Protein AF-A0AAU3TDC4-F1 (afdb_monomer_lite)

pLDDT: mean 90.81, std 10.54, range [56.94, 98.12]

Foldseek 3Di:
DWQDWDFDAAQNFGKIWIFFQQQKIFIDRPVDPPDTQDIDRRPFGFNDWDADNNQWIWTQGPVGIDIDGDDDDDD

Sequence (75 aa):
MVGAIRVIDVRGVATLIAADQHGLMRVWDLARPGSWTTEIHIGSGINGFTVDHAGRVCVATDMGVVALSLTEVRP

Secondary structure (DSSP, 8-state):
-EEEEEEEEETTEEEEEEEETTSEEEEEETTSTT-EEEEEE-SS-EEEEEE-TT-EEEEEESS-EEEEE------

Radius of gyration: 11.84 Å; chains: 1; bounding box: 23×24×34 Å

Structure (mmCIF, N/CA/C/O backbone):
data_AF-A0AAU3TDC4-F1
#
_entry.id   AF-A0AAU3TDC4-F1
#
loop_
_atom_site.group_PDB
_atom_site.id
_atom_site.type_symbol
_atom_site.label_atom_id
_atom_site.label_alt_id
_atom_site.label_comp_id
_atom_site.label_asym_id
_atom_site.label_entity_id
_atom_site.label_seq_id
_atom_site.pdbx_PDB_ins_code
_atom_site.Cartn_x
_atom_site.Cartn_y
_atom_site.Cartn_z
_atom_site.occupancy
_atom_site.B_iso_or_equiv
_atom_site.auth_seq_id
_atom_site.auth_comp_id
_atom_site.auth_asym_id
_atom_site.auth_atom_id
_atom_site.pdbx_PDB_model_num
ATOM 1 N N . MET A 1 1 ? 3.640 13.290 -6.244 1.00 84.25 1 MET A N 1
ATOM 2 C CA . MET A 1 1 ? 2.174 13.137 -6.431 1.00 84.25 1 MET A CA 1
ATOM 3 C C . MET A 1 1 ? 1.794 11.716 -6.058 1.00 84.25 1 MET A C 1
ATOM 5 O O . MET A 1 1 ? 2.477 10.804 -6.511 1.00 84.25 1 MET A O 1
ATOM 9 N N . VAL A 1 2 ? 0.761 11.523 -5.234 1.00 90.31 2 VAL A N 1
ATOM 10 C CA . VAL A 1 2 ? 0.279 10.171 -4.900 1.00 90.31 2 VAL A CA 1
ATOM 11 C C . VAL A 1 2 ? -0.286 9.529 -6.167 1.00 90.31 2 VAL A C 1
ATOM 13 O O . VAL A 1 2 ? -1.171 10.103 -6.798 1.00 90.31 2 VAL A O 1
ATOM 16 N N . GLY A 1 3 ? 0.262 8.377 -6.551 1.00 93.00 3 GLY A N 1
ATOM 17 C CA . GLY A 1 3 ? -0.114 7.654 -7.770 1.00 93.00 3 GLY A CA 1
ATOM 18 C C . GLY A 1 3 ? -1.072 6.494 -7.509 1.00 93.00 3 GLY A C 1
ATOM 19 O O . GLY A 1 3 ? -1.852 6.128 -8.384 1.00 93.00 3 GLY A O 1
ATOM 20 N N . ALA A 1 4 ? -1.055 5.932 -6.299 1.00 95.69 4 ALA A N 1
ATOM 21 C CA . ALA A 1 4 ? -1.922 4.825 -5.924 1.00 95.69 4 ALA A CA 1
ATOM 22 C C . ALA A 1 4 ? -2.303 4.889 -4.440 1.00 95.69 4 ALA A C 1
ATOM 24 O O . ALA A 1 4 ? -1.470 5.187 -3.586 1.00 95.69 4 ALA A O 1
ATOM 25 N N . ILE A 1 5 ? -3.563 4.565 -4.141 1.00 96.50 5 ILE A N 1
ATOM 26 C CA . ILE A 1 5 ? -4.094 4.408 -2.781 1.00 96.50 5 ILE A CA 1
ATOM 27 C C . ILE A 1 5 ? -4.900 3.111 -2.725 1.00 96.50 5 ILE A C 1
ATOM 29 O O . ILE A 1 5 ? -5.655 2.804 -3.654 1.00 96.50 5 ILE A O 1
ATOM 33 N N . ARG A 1 6 ? -4.754 2.347 -1.643 1.00 96.81 6 ARG A N 1
ATOM 34 C CA . ARG A 1 6 ? -5.564 1.163 -1.339 1.00 96.81 6 ARG A CA 1
ATOM 35 C C . ARG A 1 6 ? -5.969 1.180 0.126 1.00 96.81 6 ARG A C 1
ATOM 37 O O . ARG A 1 6 ? -5.178 1.564 0.981 1.00 96.81 6 ARG A O 1
ATOM 44 N N . VAL A 1 7 ? -7.191 0.736 0.391 1.00 96.00 7 VAL A N 1
ATOM 45 C CA . VAL A 1 7 ? -7.669 0.417 1.736 1.00 96.00 7 VAL A CA 1
ATOM 46 C C . VAL A 1 7 ? -7.996 -1.065 1.746 1.00 96.00 7 VAL A C 1
ATOM 48 O O . VAL A 1 7 ? -8.705 -1.540 0.859 1.00 96.00 7 VAL A O 1
ATOM 51 N N . ILE A 1 8 ? -7.438 -1.795 2.701 1.00 96.31 8 ILE A N 1
ATOM 52 C CA . ILE A 1 8 ? -7.609 -3.241 2.820 1.00 96.31 8 ILE A CA 1
ATOM 53 C C . ILE A 1 8 ? -7.522 -3.652 4.289 1.00 96.31 8 ILE A C 1
ATOM 55 O O . ILE A 1 8 ? -6.844 -3.009 5.087 1.00 96.31 8 ILE A O 1
ATOM 59 N N . ASP A 1 9 ? -8.194 -4.739 4.644 1.00 94.69 9 ASP A N 1
ATOM 60 C CA . ASP A 1 9 ? -7.944 -5.416 5.910 1.00 94.69 9 ASP A CA 1
ATOM 61 C C . ASP A 1 9 ? -6.638 -6.221 5.830 1.00 94.69 9 ASP A C 1
ATOM 63 O O . ASP A 1 9 ? -6.551 -7.171 5.048 1.00 94.69 9 ASP A O 1
ATOM 67 N N . VAL A 1 10 ? -5.634 -5.845 6.625 1.00 93.31 10 VAL A N 1
ATOM 68 C CA . VAL A 1 10 ? -4.393 -6.610 6.800 1.00 93.31 10 VAL A CA 1
ATOM 69 C C . VAL A 1 10 ? -4.405 -7.205 8.198 1.00 93.31 10 VAL A C 1
ATOM 71 O O . VAL A 1 10 ? -4.263 -6.484 9.182 1.00 93.31 10 VAL A O 1
ATOM 74 N N . ARG A 1 11 ? -4.553 -8.530 8.292 1.00 92.19 11 ARG A N 1
ATOM 75 C CA . ARG A 1 11 ? -4.597 -9.273 9.564 1.00 92.19 11 ARG A CA 1
ATOM 76 C C . ARG A 1 11 ? -5.602 -8.690 10.577 1.00 92.19 11 ARG A C 1
ATOM 78 O O . ARG A 1 11 ? -5.297 -8.609 11.764 1.00 92.19 11 ARG A O 1
ATOM 85 N N . GLY A 1 12 ? -6.790 -8.293 10.120 1.00 91.00 12 GLY A N 1
ATOM 86 C CA . GLY A 1 12 ? -7.838 -7.716 10.967 1.00 91.00 12 GLY A CA 1
ATOM 87 C C . GLY A 1 12 ? -7.688 -6.216 11.244 1.00 91.00 12 GLY A C 1
ATOM 88 O O . GLY A 1 12 ? -8.460 -5.670 12.032 1.00 91.00 12 GLY A O 1
ATOM 89 N N . VAL A 1 13 ? -6.692 -5.549 10.648 1.00 89.81 13 VAL A N 1
ATOM 90 C CA . VAL A 1 13 ? -6.472 -4.104 10.782 1.00 89.81 13 VAL A CA 1
ATOM 91 C C . VAL A 1 13 ? -6.855 -3.407 9.483 1.00 89.81 13 VAL A C 1
ATOM 93 O O . VAL A 1 13 ? -6.242 -3.634 8.434 1.00 89.81 13 VAL A O 1
ATOM 96 N N . ALA A 1 14 ? -7.836 -2.505 9.559 1.00 93.00 14 ALA A N 1
ATOM 97 C CA . ALA A 1 14 ? -8.195 -1.619 8.458 1.00 93.00 14 ALA A CA 1
ATOM 98 C C . ALA A 1 14 ? -6.998 -0.717 8.114 1.00 93.00 14 ALA A C 1
ATOM 100 O O . ALA A 1 14 ? -6.688 0.236 8.825 1.0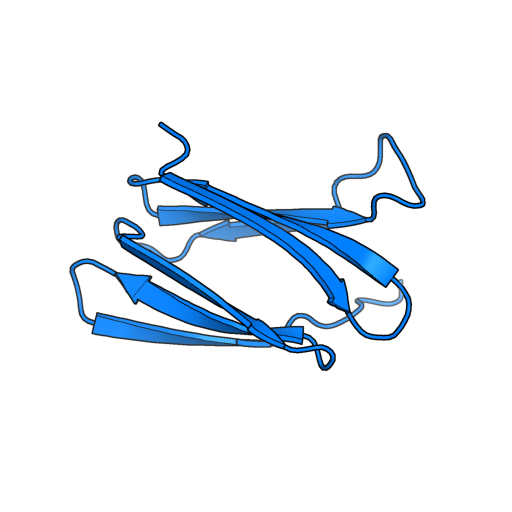0 93.00 14 ALA A O 1
ATOM 101 N N . THR A 1 15 ? -6.314 -1.040 7.022 1.00 92.75 15 THR A N 1
ATOM 102 C CA . THR A 1 15 ? -5.030 -0.448 6.652 1.00 92.75 15 THR A CA 1
ATOM 103 C C . THR A 1 15 ? -5.185 0.390 5.394 1.00 92.75 15 THR A C 1
ATOM 105 O O . THR A 1 15 ? -5.675 -0.096 4.372 1.00 92.75 15 THR A O 1
ATOM 108 N N . LEU A 1 16 ? -4.736 1.643 5.443 1.00 94.88 16 LEU A N 1
ATOM 109 C CA . LEU A 1 16 ? -4.565 2.481 4.259 1.00 94.88 16 LEU A CA 1
ATOM 110 C C . LEU A 1 16 ? -3.107 2.433 3.818 1.00 94.88 16 LEU A C 1
ATOM 112 O O . LEU A 1 16 ? -2.201 2.623 4.624 1.00 94.88 16 LEU A O 1
ATOM 116 N N . ILE A 1 17 ? -2.884 2.207 2.527 1.00 95.75 17 ILE A N 1
ATOM 117 C CA . ILE A 1 17 ? -1.567 2.271 1.898 1.00 95.75 17 ILE A CA 1
ATOM 118 C C . ILE A 1 17 ? -1.636 3.291 0.770 1.00 95.75 17 ILE A C 1
ATOM 120 O O . ILE A 1 17 ? -2.511 3.205 -0.094 1.00 95.75 17 ILE A O 1
ATOM 124 N N . ALA A 1 18 ? -0.712 4.243 0.765 1.00 96.38 18 ALA A N 1
ATOM 125 C CA . ALA A 1 18 ? -0.539 5.189 -0.329 1.00 96.38 18 ALA A CA 1
ATOM 126 C C . ALA A 1 18 ? 0.894 5.121 -0.846 1.00 96.38 18 ALA A C 1
ATOM 128 O O . ALA A 1 18 ? 1.832 4.985 -0.063 1.00 96.38 18 ALA A O 1
ATOM 129 N N . ALA A 1 19 ? 1.051 5.231 -2.158 1.00 97.38 19 ALA A N 1
ATOM 130 C CA . ALA A 1 19 ? 2.343 5.212 -2.823 1.00 97.38 19 ALA A CA 1
ATOM 131 C C . ALA A 1 19 ? 2.458 6.366 -3.818 1.00 97.38 19 ALA A C 1
ATOM 133 O O . ALA A 1 19 ? 1.473 6.759 -4.458 1.00 97.38 19 ALA A O 1
ATOM 134 N N . ASP A 1 20 ? 3.666 6.903 -3.951 1.00 96.19 20 ASP A N 1
ATOM 135 C CA . ASP A 1 20 ? 3.967 7.980 -4.882 1.00 96.19 20 ASP A CA 1
ATOM 136 C C . ASP A 1 20 ? 5.056 7.632 -5.902 1.00 96.19 20 ASP A C 1
ATOM 138 O O . ASP A 1 20 ? 5.812 6.667 -5.784 1.00 96.19 20 ASP A O 1
ATOM 142 N N . GLN A 1 21 ? 5.131 8.478 -6.926 1.00 95.88 21 GLN A N 1
ATOM 143 C CA . GLN A 1 21 ? 6.082 8.345 -8.027 1.00 95.88 21 GLN A CA 1
ATOM 144 C C . GLN A 1 21 ? 7.536 8.667 -7.637 1.00 95.88 21 GLN A C 1
ATOM 146 O O . GLN A 1 21 ? 8.422 8.586 -8.479 1.00 95.88 21 GLN A O 1
ATOM 151 N N . HIS A 1 22 ? 7.811 9.031 -6.381 1.00 95.50 22 HIS A N 1
ATOM 152 C CA . HIS A 1 22 ? 9.170 9.260 -5.878 1.00 95.50 22 HIS A CA 1
ATOM 153 C C . HIS A 1 22 ? 9.713 8.058 -5.100 1.00 95.50 22 HIS A C 1
ATOM 155 O O . HIS A 1 22 ? 10.823 8.115 -4.571 1.00 95.50 22 HIS A O 1
ATOM 161 N N . GLY A 1 23 ? 8.955 6.963 -5.038 1.00 96.44 23 GLY A N 1
ATOM 162 C CA . GLY A 1 23 ? 9.391 5.747 -4.368 1.00 96.44 23 GLY A CA 1
ATOM 163 C C . GLY A 1 23 ? 9.035 5.681 -2.898 1.00 96.44 23 GLY A C 1
ATOM 164 O O . GLY A 1 23 ? 9.609 4.863 -2.178 1.00 96.44 23 GLY A O 1
ATOM 165 N N . LEU A 1 24 ? 8.107 6.522 -2.444 1.00 96.38 24 LEU A N 1
ATOM 166 C CA . LEU A 1 24 ? 7.649 6.520 -1.069 1.00 96.38 24 LEU A CA 1
ATOM 167 C C . LEU A 1 24 ? 6.307 5.804 -0.951 1.00 96.38 24 LEU A C 1
ATOM 169 O O . L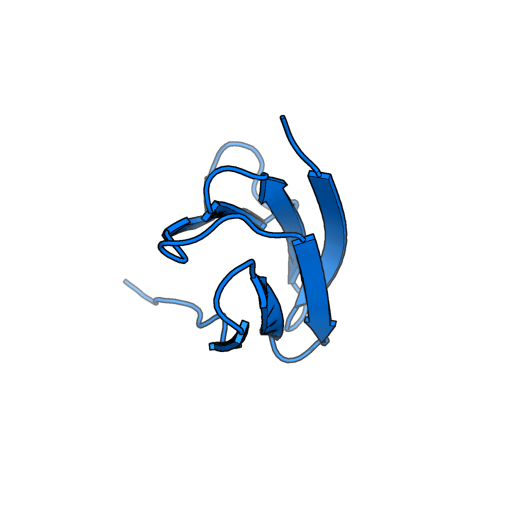EU A 1 24 ? 5.317 6.183 -1.581 1.00 96.38 24 LEU A O 1
ATOM 173 N N . MET A 1 25 ? 6.278 4.778 -0.105 1.00 96.56 25 MET A N 1
ATOM 174 C CA . MET A 1 25 ? 5.065 4.099 0.330 1.00 96.56 25 MET A CA 1
ATOM 175 C C . MET A 1 25 ? 4.821 4.389 1.808 1.00 96.56 25 MET A C 1
ATOM 177 O O . MET A 1 25 ? 5.732 4.335 2.629 1.00 96.56 25 MET A O 1
ATOM 181 N N . ARG A 1 26 ? 3.573 4.685 2.152 1.00 94.44 26 ARG A N 1
ATOM 182 C CA . ARG A 1 26 ? 3.144 5.018 3.508 1.00 94.44 26 ARG A CA 1
ATOM 183 C C . ARG A 1 26 ? 1.981 4.140 3.914 1.00 94.44 26 ARG A C 1
ATOM 185 O O . ARG A 1 26 ? 1.099 3.873 3.094 1.00 94.44 26 ARG A O 1
ATOM 192 N N . VAL A 1 27 ? 1.994 3.711 5.170 1.00 93.75 27 VAL A N 1
ATOM 193 C CA . VAL A 1 27 ? 1.017 2.775 5.726 1.00 93.75 27 VAL A CA 1
ATOM 194 C C . VAL A 1 27 ? 0.414 3.366 6.995 1.00 93.75 27 VAL A C 1
ATOM 196 O O . VAL A 1 27 ? 1.135 3.853 7.870 1.00 93.75 27 VAL A O 1
ATOM 199 N N . TRP A 1 28 ? -0.911 3.311 7.089 1.00 92.75 28 TRP A N 1
ATOM 200 C CA . TRP A 1 28 ? -1.680 3.798 8.227 1.00 92.75 28 TRP A CA 1
ATOM 201 C C . TRP A 1 28 ? -2.638 2.725 8.734 1.00 92.75 28 TRP A C 1
ATOM 203 O O . TRP A 1 28 ? -3.365 2.119 7.947 1.00 92.75 28 TRP A O 1
ATOM 213 N N . ASP A 1 29 ? -2.697 2.575 10.054 1.00 90.12 29 ASP A N 1
ATOM 214 C CA . ASP A 1 29 ? -3.797 1.931 10.770 1.00 90.12 29 ASP A CA 1
ATOM 215 C C . ASP A 1 29 ? -4.959 2.930 10.906 1.00 90.12 29 ASP A C 1
ATOM 217 O O . ASP A 1 29 ? -4.856 3.944 11.602 1.00 90.12 29 ASP A O 1
ATOM 221 N N . LEU A 1 30 ? -6.078 2.655 10.236 1.00 90.06 30 LEU A N 1
ATOM 222 C CA . LEU A 1 30 ? -7.261 3.515 10.269 1.00 90.06 30 LEU A CA 1
ATOM 223 C C . LEU A 1 30 ? -8.062 3.394 11.572 1.00 90.06 30 LEU A C 1
ATOM 225 O O . LEU A 1 30 ? -8.862 4.281 11.866 1.00 90.06 30 LEU A O 1
ATOM 229 N N . ALA A 1 31 ? -7.857 2.338 12.364 1.00 85.12 31 ALA A N 1
ATOM 230 C CA . ALA A 1 31 ? -8.481 2.199 13.677 1.00 85.12 31 ALA A CA 1
ATOM 231 C C . ALA A 1 31 ? -7.805 3.085 14.739 1.00 85.12 31 ALA A C 1
ATOM 233 O O . ALA A 1 31 ? -8.393 3.342 15.791 1.00 85.12 31 ALA A O 1
ATOM 234 N N . ARG A 1 32 ? -6.587 3.577 14.471 1.00 80.75 32 ARG A N 1
ATOM 235 C CA . ARG A 1 32 ? -5.806 4.444 15.371 1.00 80.75 32 ARG A CA 1
ATOM 236 C C . ARG A 1 32 ? -5.435 5.768 14.689 1.00 80.75 32 ARG A C 1
ATOM 238 O O . ARG A 1 32 ? -4.257 6.015 14.414 1.00 80.75 32 ARG A O 1
ATOM 245 N N . PRO A 1 33 ? -6.420 6.644 14.415 1.00 64.94 33 PRO A N 1
ATOM 246 C CA . PRO A 1 33 ? -6.172 7.916 13.746 1.00 64.94 33 PRO A CA 1
ATOM 247 C C . PRO A 1 33 ? -5.154 8.769 14.522 1.00 64.94 33 PRO A C 1
ATOM 249 O O . PRO A 1 33 ? -5.280 8.960 15.729 1.00 64.94 33 PRO A O 1
ATOM 252 N N . GLY A 1 34 ? -4.134 9.277 13.821 1.00 61.94 34 GLY A N 1
ATOM 253 C CA . GLY A 1 34 ? -3.048 10.093 14.391 1.00 61.94 34 GLY A CA 1
ATOM 254 C C . GLY A 1 34 ? -1.740 9.341 14.668 1.00 61.94 34 GLY A C 1
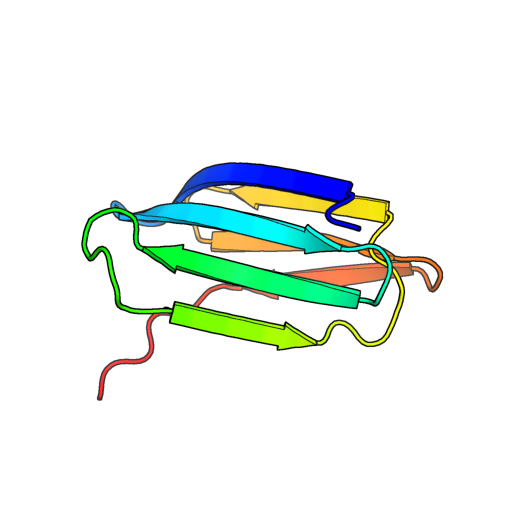ATOM 255 O O . GLY A 1 34 ? -0.717 9.977 14.901 1.00 61.94 34 GLY A O 1
ATOM 256 N N . SER A 1 35 ? -1.745 8.010 14.581 1.00 62.84 35 SER A N 1
ATOM 257 C CA . SER A 1 35 ? -0.547 7.170 14.619 1.00 62.84 35 SER A CA 1
ATOM 258 C C . SER A 1 35 ? -0.154 6.800 13.193 1.00 62.84 35 SER A C 1
ATOM 260 O O . SER A 1 35 ? -0.902 6.117 12.492 1.00 62.84 35 SER A O 1
ATOM 262 N N . TRP A 1 36 ? 1.001 7.266 12.726 1.00 59.25 36 TRP A N 1
ATOM 263 C CA . TRP A 1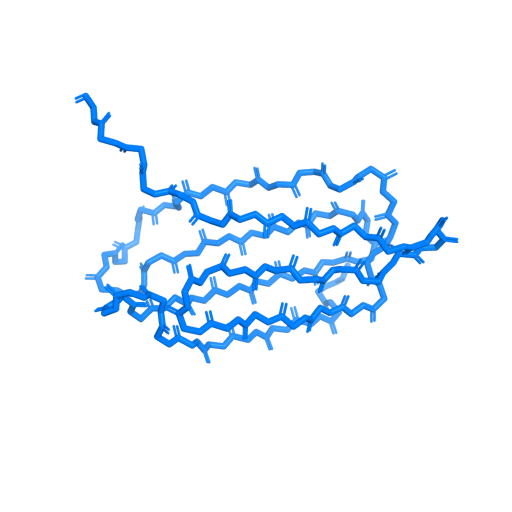 36 ? 1.547 6.741 11.484 1.00 59.25 36 TRP A CA 1
ATOM 264 C C . TRP A 1 36 ? 2.248 5.424 11.749 1.00 59.25 36 TRP A C 1
ATOM 266 O O . TRP A 1 36 ? 3.040 5.332 12.685 1.00 59.25 36 TRP A O 1
ATOM 276 N N . THR A 1 37 ? 1.962 4.407 10.942 1.00 73.31 37 THR A N 1
ATOM 277 C CA . THR A 1 37 ? 2.514 3.081 11.204 1.00 73.31 37 THR A CA 1
ATOM 278 C C . THR A 1 37 ? 3.934 2.983 10.665 1.00 73.31 37 THR A C 1
ATOM 280 O O . THR A 1 37 ? 4.824 2.559 11.396 1.00 73.31 37 THR A O 1
ATOM 283 N N . THR A 1 38 ? 4.172 3.379 9.405 1.00 87.38 38 THR A N 1
ATOM 284 C CA . THR A 1 38 ? 5.514 3.320 8.803 1.00 87.38 38 THR A CA 1
ATOM 285 C C . THR A 1 38 ? 5.620 4.063 7.461 1.00 87.38 38 THR A C 1
ATOM 287 O O . THR A 1 38 ? 4.635 4.195 6.723 1.00 87.38 38 THR A O 1
ATOM 290 N N . GLU A 1 39 ? 6.844 4.486 7.129 1.00 92.69 39 GLU A N 1
ATOM 291 C CA . GLU A 1 39 ? 7.279 4.843 5.775 1.00 92.69 39 GLU A CA 1
ATOM 292 C C . GLU A 1 39 ? 8.230 3.792 5.230 1.00 92.69 39 GLU A C 1
ATOM 294 O O . GLU A 1 39 ? 9.143 3.332 5.915 1.00 92.69 39 GLU A O 1
ATOM 299 N N . ILE A 1 40 ? 8.058 3.477 3.954 1.00 94.31 40 ILE A N 1
ATOM 300 C CA . ILE A 1 40 ? 8.903 2.545 3.231 1.00 94.31 40 ILE A CA 1
ATOM 301 C C . ILE A 1 40 ? 9.444 3.269 2.002 1.00 94.31 40 ILE A C 1
ATOM 303 O O . ILE A 1 40 ? 8.699 3.618 1.083 1.00 94.31 40 ILE A O 1
ATOM 307 N N . HIS A 1 41 ? 10.758 3.474 1.983 1.00 95.81 41 HIS A N 1
ATOM 308 C CA . HIS A 1 41 ? 11.474 3.967 0.814 1.00 95.81 41 HIS A CA 1
ATOM 309 C C . HIS A 1 41 ? 11.832 2.787 -0.090 1.00 95.81 41 HIS A C 1
ATOM 311 O O . HIS A 1 41 ? 12.701 1.984 0.239 1.00 95.81 41 HIS A O 1
ATOM 317 N N . ILE A 1 42 ? 11.166 2.686 -1.239 1.00 95.44 42 ILE A N 1
ATOM 318 C CA . ILE A 1 42 ? 11.385 1.618 -2.225 1.00 95.44 42 ILE A CA 1
ATOM 319 C C . ILE A 1 42 ? 12.653 1.872 -3.061 1.00 95.44 42 ILE A C 1
ATOM 321 O O . ILE A 1 42 ? 13.234 0.939 -3.608 1.00 95.44 42 ILE A O 1
ATOM 325 N N . GLY A 1 43 ? 13.107 3.128 -3.144 1.00 92.62 43 GLY A N 1
ATOM 326 C CA . GLY A 1 43 ? 14.338 3.517 -3.848 1.00 92.62 43 GLY A CA 1
ATOM 327 C C . GLY A 1 43 ? 14.180 3.740 -5.359 1.00 92.62 43 GLY A C 1
ATOM 328 O O . GLY A 1 43 ? 15.165 4.001 -6.042 1.00 92.62 43 GLY A O 1
ATOM 329 N N . SER A 1 44 ? 12.957 3.654 -5.886 1.00 94.75 44 SER A N 1
ATOM 330 C CA . SER A 1 44 ? 12.594 3.925 -7.285 1.00 94.75 44 SER A CA 1
ATOM 331 C C . SER A 1 44 ? 11.126 4.341 -7.362 1.00 94.75 44 SER A C 1
ATOM 333 O O . SER A 1 44 ? 10.357 3.960 -6.477 1.00 94.75 44 SER A O 1
ATOM 335 N N . GLY A 1 45 ? 10.735 5.101 -8.391 1.00 96.56 45 GLY A N 1
ATOM 336 C CA . GLY A 1 45 ? 9.350 5.529 -8.593 1.00 96.56 45 GLY A CA 1
ATOM 337 C C . GLY A 1 45 ? 8.378 4.350 -8.606 1.00 96.56 45 GLY A C 1
ATOM 338 O O . GLY A 1 45 ? 8.696 3.290 -9.143 1.00 96.56 45 GLY A O 1
ATOM 339 N N . ILE A 1 46 ? 7.216 4.504 -7.956 1.00 97.88 46 ILE A N 1
ATOM 340 C CA . ILE A 1 46 ? 6.209 3.440 -7.836 1.00 97.88 46 ILE A CA 1
ATOM 341 C C . ILE A 1 46 ? 5.121 3.637 -8.887 1.00 97.88 46 ILE A C 1
ATOM 343 O O . ILE A 1 46 ? 4.277 4.528 -8.780 1.00 97.88 46 ILE A O 1
ATOM 347 N N . ASN A 1 47 ? 5.078 2.708 -9.837 1.00 96.69 47 ASN A N 1
ATOM 348 C CA . ASN A 1 47 ? 4.091 2.665 -10.913 1.00 96.69 47 ASN A CA 1
ATOM 349 C C . ASN A 1 47 ? 2.756 2.059 -10.457 1.00 96.69 47 ASN A C 1
ATOM 351 O O . ASN A 1 47 ? 1.695 2.373 -10.995 1.00 96.69 47 ASN A O 1
ATOM 355 N N . GLY A 1 48 ? 2.793 1.201 -9.438 1.00 96.62 48 GLY A N 1
ATOM 356 C CA . GLY A 1 48 ? 1.610 0.601 -8.838 1.00 96.62 48 GLY A CA 1
ATOM 357 C C . GLY A 1 48 ? 1.969 -0.424 -7.772 1.00 96.62 48 GLY A C 1
ATOM 358 O O . GLY A 1 48 ? 3.120 -0.841 -7.643 1.00 96.62 48 GLY A O 1
ATOM 359 N N . PHE A 1 49 ? 0.971 -0.845 -7.000 1.00 97.88 49 PHE A N 1
ATOM 360 C CA . PHE A 1 49 ? 1.147 -1.900 -6.011 1.00 97.88 49 PHE A CA 1
ATOM 361 C C . PHE A 1 49 ? -0.137 -2.702 -5.795 1.00 97.88 49 PHE A C 1
ATOM 363 O O . PHE A 1 49 ? -1.245 -2.238 -6.080 1.00 97.88 49 PHE A O 1
ATOM 370 N N . THR A 1 50 ? 0.030 -3.902 -5.250 1.00 97.62 50 THR A N 1
ATOM 371 C CA . THR A 1 50 ? -1.050 -4.719 -4.695 1.00 97.62 50 THR A CA 1
ATOM 372 C C . THR A 1 50 ? -0.666 -5.207 -3.307 1.00 97.62 50 THR A C 1
ATOM 374 O O . THR A 1 50 ? 0.518 -5.320 -2.989 1.00 97.62 50 THR A O 1
ATOM 377 N N . VAL A 1 51 ? -1.671 -5.490 -2.489 1.00 97.38 51 VAL A N 1
ATOM 378 C CA . VAL A 1 51 ? -1.528 -5.990 -1.124 1.00 97.38 51 VAL A CA 1
ATOM 379 C C . VAL A 1 51 ? -2.594 -7.051 -0.872 1.00 97.38 51 VAL A C 1
ATOM 381 O O . VAL A 1 51 ? -3.705 -6.935 -1.390 1.00 97.38 51 VAL A O 1
ATOM 384 N N . ASP A 1 52 ? -2.256 -8.087 -0.110 1.00 96.69 52 ASP A N 1
ATOM 385 C CA . ASP A 1 52 ? -3.214 -9.100 0.334 1.00 96.69 52 ASP A CA 1
ATOM 386 C C . ASP A 1 52 ? -3.550 -8.987 1.830 1.00 96.69 52 ASP A C 1
ATOM 388 O O . ASP A 1 52 ? -2.929 -8.234 2.582 1.00 96.69 52 ASP A O 1
ATOM 392 N N . HIS A 1 53 ? -4.521 -9.787 2.278 1.00 95.94 53 HIS A N 1
ATOM 393 C CA . HIS A 1 53 ? -4.956 -9.819 3.678 1.00 95.94 53 HIS A CA 1
ATOM 394 C C . HIS A 1 53 ? -3.871 -10.274 4.666 1.00 95.94 53 HIS A C 1
ATOM 396 O O . HIS A 1 53 ? -3.979 -10.028 5.868 1.00 95.94 53 HIS A O 1
ATOM 402 N N . ALA A 1 54 ? -2.811 -10.931 4.183 1.00 95.25 54 ALA A N 1
ATOM 403 C CA . ALA A 1 54 ? -1.674 -11.336 5.000 1.00 95.25 54 ALA A CA 1
ATOM 404 C C . ALA A 1 54 ? -0.602 -10.237 5.106 1.00 95.25 54 ALA A C 1
ATOM 406 O O . ALA A 1 54 ? 0.357 -10.416 5.859 1.00 95.25 54 ALA A O 1
ATOM 407 N N . GLY A 1 55 ? -0.751 -9.120 4.388 1.00 95.00 55 GLY A N 1
ATOM 408 C CA . GLY A 1 55 ? 0.186 -7.999 4.377 1.00 95.00 55 GLY A CA 1
ATOM 409 C C . GLY A 1 55 ? 1.353 -8.173 3.409 1.00 95.00 55 GLY A C 1
ATOM 410 O O . GLY A 1 55 ? 2.348 -7.462 3.538 1.00 95.00 55 GLY A O 1
ATOM 411 N N . ARG A 1 56 ? 1.274 -9.106 2.452 1.00 96.81 56 ARG A N 1
ATOM 412 C CA . ARG A 1 56 ? 2.270 -9.215 1.379 1.00 96.81 56 ARG A CA 1
ATOM 413 C C . ARG A 1 56 ? 2.007 -8.122 0.358 1.00 96.81 56 ARG A C 1
ATOM 415 O O . ARG A 1 56 ? 0.890 -8.008 -0.140 1.00 96.81 56 ARG A O 1
ATOM 422 N N . VAL A 1 57 ? 3.031 -7.3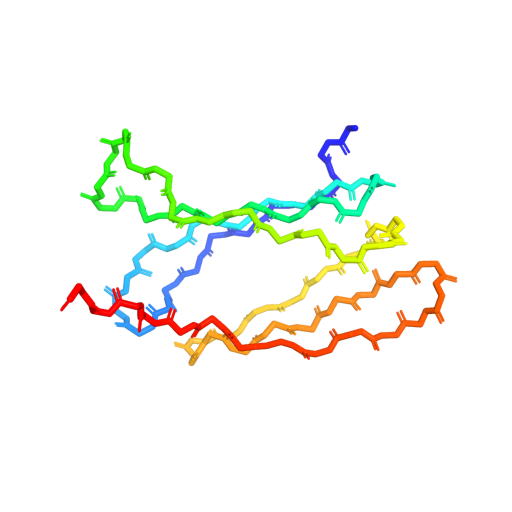35 0.052 1.00 96.88 57 VAL A N 1
ATOM 423 C CA . VAL A 1 57 ? 2.947 -6.195 -0.862 1.00 96.88 57 VAL A CA 1
ATOM 424 C C . VAL A 1 57 ? 3.860 -6.447 -2.052 1.00 96.88 57 VAL A C 1
ATOM 426 O O . VAL A 1 57 ? 5.052 -6.680 -1.872 1.00 96.88 57 VAL A O 1
ATOM 429 N N . CYS A 1 58 ? 3.313 -6.364 -3.262 1.00 97.94 58 CYS A N 1
ATOM 430 C CA . CYS A 1 58 ? 4.098 -6.352 -4.495 1.00 97.94 58 CYS A CA 1
ATOM 431 C C . CYS A 1 58 ? 4.054 -4.948 -5.089 1.00 97.94 58 CYS A C 1
ATOM 433 O O . CYS A 1 58 ? 2.969 -4.398 -5.289 1.00 97.94 58 CYS A O 1
ATOM 435 N N . VAL A 1 59 ? 5.224 -4.387 -5.383 1.00 98.12 59 VAL A N 1
ATOM 436 C CA . VAL A 1 59 ? 5.398 -3.021 -5.878 1.00 98.12 59 VAL A CA 1
ATOM 437 C C . VAL A 1 59 ? 6.072 -3.073 -7.240 1.00 98.12 59 VAL A C 1
ATOM 439 O O . VAL A 1 59 ? 7.169 -3.615 -7.363 1.00 98.12 59 VAL A O 1
ATOM 442 N N . ALA A 1 60 ? 5.420 -2.513 -8.255 1.00 98.06 60 ALA A N 1
ATOM 443 C CA . ALA A 1 60 ? 6.026 -2.287 -9.559 1.00 98.06 60 ALA A CA 1
ATOM 444 C C . ALA A 1 60 ? 6.732 -0.929 -9.549 1.00 98.06 60 ALA A C 1
ATOM 446 O O . ALA A 1 60 ? 6.117 0.088 -9.215 1.00 98.06 60 ALA A O 1
ATOM 447 N N . THR A 1 61 ? 8.006 -0.918 -9.919 1.00 97.56 61 THR A N 1
ATOM 448 C CA . THR A 1 61 ? 8.852 0.275 -9.965 1.00 97.56 61 THR A CA 1
ATOM 449 C C . THR A 1 61 ? 9.431 0.485 -11.357 1.00 97.56 61 THR A C 1
ATOM 451 O O . THR A 1 61 ? 9.239 -0.347 -12.245 1.00 97.56 61 THR A O 1
ATOM 454 N N . ASP A 1 62 ? 10.161 1.580 -11.555 1.00 96.56 62 ASP A N 1
ATOM 455 C CA . ASP A 1 62 ? 10.884 1.826 -12.811 1.00 96.56 62 ASP A CA 1
ATOM 456 C C . ASP A 1 62 ? 12.045 0.844 -13.030 1.00 96.56 62 ASP A C 1
ATOM 458 O O . ASP A 1 62 ? 12.517 0.675 -14.152 1.00 96.56 62 ASP A O 1
ATOM 462 N N . MET A 1 63 ? 12.512 0.185 -11.964 1.00 96.50 63 MET A N 1
ATOM 463 C CA . MET A 1 63 ? 13.651 -0.738 -12.004 1.00 96.50 63 MET A CA 1
ATOM 464 C C . MET A 1 63 ? 13.254 -2.220 -11.965 1.00 96.50 63 MET A C 1
ATOM 466 O O . MET A 1 63 ? 14.112 -3.083 -12.144 1.00 96.50 63 MET A O 1
ATOM 470 N N . GLY A 1 64 ? 11.984 -2.543 -11.711 1.00 96.75 64 GLY A N 1
ATOM 471 C CA . GLY A 1 64 ? 11.514 -3.923 -11.618 1.00 96.75 64 GLY A CA 1
ATOM 472 C C . GLY A 1 64 ? 10.391 -4.103 -10.602 1.00 96.75 64 GLY A C 1
ATOM 473 O O . GLY A 1 64 ? 9.571 -3.213 -10.394 1.00 96.75 64 GLY A O 1
ATOM 474 N N . VAL A 1 65 ? 10.331 -5.278 -9.976 1.00 96.88 65 VAL A N 1
ATOM 475 C CA . VAL A 1 65 ? 9.325 -5.601 -8.955 1.00 96.88 65 VAL A CA 1
ATOM 476 C C . VAL A 1 65 ? 10.007 -5.858 -7.621 1.00 96.88 65 VAL A C 1
ATOM 478 O O . VAL A 1 65 ? 10.978 -6.608 -7.550 1.00 96.88 65 VAL A O 1
ATOM 481 N N . VAL A 1 66 ? 9.462 -5.270 -6.558 1.00 97.06 66 VAL A N 1
ATOM 482 C CA . VAL A 1 66 ? 9.872 -5.525 -5.174 1.00 97.06 66 VAL A CA 1
ATOM 483 C C . VAL A 1 66 ? 8.711 -6.181 -4.434 1.00 97.06 66 VAL A C 1
ATOM 485 O O . VAL A 1 66 ? 7.573 -5.719 -4.522 1.00 97.06 66 VAL A O 1
ATOM 488 N N . ALA A 1 67 ? 8.994 -7.256 -3.702 1.00 96.62 67 ALA A N 1
ATOM 489 C CA . ALA A 1 67 ? 8.033 -7.915 -2.827 1.00 96.62 67 ALA A CA 1
ATOM 490 C C . ALA A 1 67 ? 8.447 -7.717 -1.366 1.00 96.62 67 ALA A C 1
ATOM 492 O O . ALA A 1 67 ? 9.595 -7.963 -0.999 1.00 96.62 67 ALA A O 1
ATOM 493 N N . LEU A 1 68 ? 7.504 -7.269 -0.544 1.00 94.69 68 LEU A N 1
ATOM 494 C CA . LEU A 1 68 ? 7.698 -6.946 0.866 1.00 94.69 68 LEU A CA 1
ATOM 495 C C . LEU A 1 68 ? 6.603 -7.607 1.703 1.00 94.69 68 LEU A C 1
ATOM 497 O O . LEU A 1 68 ? 5.556 -8.008 1.192 1.00 94.69 68 LEU A O 1
ATOM 501 N N . SER A 1 69 ? 6.823 -7.682 3.010 1.00 94.75 69 SER A N 1
ATOM 502 C CA . SER A 1 69 ? 5.801 -8.100 3.964 1.00 94.75 69 SER A CA 1
ATOM 503 C C . SER A 1 69 ? 5.650 -7.042 5.041 1.00 94.75 69 SER A C 1
ATOM 505 O O . SER A 1 69 ? 6.622 -6.685 5.701 1.00 94.75 69 SER A O 1
ATOM 507 N N . LEU A 1 70 ? 4.419 -6.591 5.263 1.00 91.19 70 LEU A N 1
ATOM 508 C CA . LEU A 1 70 ? 4.073 -5.776 6.417 1.00 91.19 70 LEU A CA 1
ATOM 509 C C . LEU A 1 70 ? 4.072 -6.670 7.660 1.00 91.19 70 LEU A C 1
ATOM 511 O O . LEU A 1 70 ? 3.364 -7.681 7.736 1.00 91.19 70 LEU A O 1
ATOM 515 N N . THR A 1 71 ? 4.893 -6.324 8.641 1.00 84.25 71 THR A N 1
ATOM 516 C CA . THR A 1 71 ? 4.995 -7.031 9.921 1.00 84.25 71 THR A CA 1
ATOM 517 C C . THR A 1 71 ? 4.662 -6.076 11.049 1.00 84.25 71 THR A C 1
ATOM 519 O O . THR A 1 71 ? 5.127 -4.940 11.057 1.00 84.25 71 THR A O 1
ATOM 522 N N . GLU A 1 72 ? 3.862 -6.541 12.005 1.00 75.38 72 GLU A N 1
ATOM 523 C CA . GLU A 1 72 ? 3.657 -5.804 13.245 1.00 75.38 72 GLU A CA 1
ATOM 524 C C . GLU A 1 72 ? 4.967 -5.834 14.038 1.00 75.38 72 GLU A C 1
ATOM 526 O O . GLU A 1 72 ? 5.525 -6.907 14.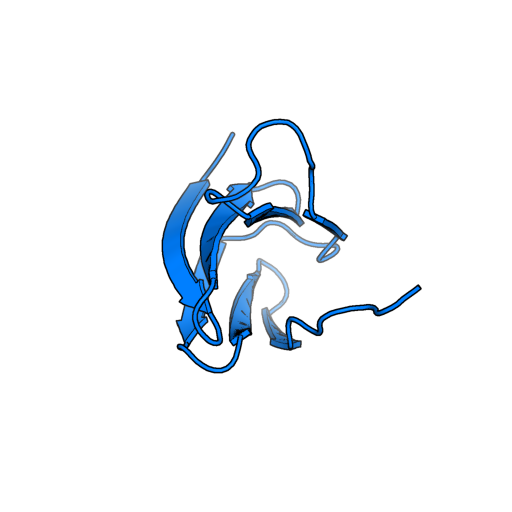279 1.00 75.38 72 GLU A O 1
ATOM 531 N N . VAL A 1 73 ? 5.464 -4.664 14.428 1.00 66.88 73 VAL A N 1
ATOM 532 C CA . VAL A 1 73 ? 6.593 -4.558 15.351 1.00 66.88 73 VAL A CA 1
ATOM 533 C C . VAL A 1 73 ? 5.998 -4.364 16.738 1.00 66.88 73 VAL A C 1
ATOM 535 O O . VAL A 1 73 ? 5.425 -3.315 17.031 1.00 66.88 73 VAL A O 1
ATOM 538 N N . ARG A 1 74 ? 6.069 -5.404 17.573 1.00 58.25 74 ARG A N 1
ATOM 539 C CA . ARG A 1 74 ? 5.736 -5.278 18.995 1.00 58.25 74 ARG A CA 1
ATOM 540 C C . ARG A 1 74 ? 6.887 -4.533 19.697 1.00 58.25 74 ARG A C 1
ATOM 542 O O . ARG A 1 74 ? 8.034 -4.844 19.373 1.00 58.25 74 ARG A O 1
ATOM 549 N N . PRO A 1 75 ? 6.599 -3.558 20.581 1.00 56.94 75 PRO A N 1
ATOM 550 C CA . PRO A 1 75 ? 7.627 -2.903 21.387 1.00 56.94 75 PRO A CA 1
ATOM 551 C C . PRO A 1 75 ? 8.358 -3.886 22.306 1.00 56.94 75 PRO A C 1
ATOM 553 O O . PRO A 1 75 ? 7.735 -4.904 22.695 1.00 56.94 75 PRO A O 1
#